Protein AF-A0A9D4NFC8-F1 (afdb_monomer_lite)

pLDDT: mean 81.32, std 7.31, range [50.03, 90.5]

Secondary structure (DSSP, 8-state):
--HHHHHHHHHHHTHHHHHHHHS--PPPPPHHHHHHH----PPPTTSHHHHHHHHHHHHHHHHHHHHHT-

Radius of gyration: 22.25 Å; chains: 1; bounding box: 51×19×51 Å

Structure (mmCIF, N/CA/C/O backbone):
data_AF-A0A9D4NFC8-F1
#
_entry.id   AF-A0A9D4NFC8-F1
#
loop_
_atom_site.group_PDB
_atom_site.id
_atom_site.type_symbol
_atom_site.label_atom_id
_atom_site.label_alt_id
_atom_site.label_comp_id
_atom_site.label_asym_id
_atom_site.label_entity_id
_atom_site.label_seq_id
_atom_site.pdbx_PDB_ins_code
_atom_site.Cartn_x
_atom_site.Cartn_y
_atom_site.Cartn_z
_atom_site.occupancy
_atom_site.B_iso_or_equiv
_atom_site.auth_seq_id
_atom_site.auth_comp_id
_atom_site.auth_asym_id
_atom_site.auth_atom_id
_atom_site.pdbx_PDB_model_num
ATOM 1 N N . MET A 1 1 ? -37.994 5.314 24.908 1.00 54.69 1 MET A N 1
ATOM 2 C CA . MET A 1 1 ? -36.597 4.981 25.253 1.00 54.69 1 MET A CA 1
ATOM 3 C C . MET A 1 1 ? -35.767 5.519 24.103 1.00 54.69 1 MET A C 1
ATOM 5 O O . MET A 1 1 ? -36.053 5.136 22.982 1.00 54.69 1 MET A O 1
ATOM 9 N N . ASN A 1 2 ? -34.919 6.525 24.333 1.00 66.31 2 ASN A N 1
ATOM 10 C CA . ASN A 1 2 ? -34.242 7.242 23.245 1.00 66.31 2 ASN A CA 1
ATOM 11 C C . ASN A 1 2 ? -33.193 6.341 22.584 1.00 66.31 2 ASN A C 1
ATOM 13 O O . ASN A 1 2 ? -32.342 5.802 23.290 1.00 66.31 2 ASN A O 1
ATOM 17 N N . ASP A 1 3 ? -33.223 6.233 21.256 1.00 71.44 3 ASP A N 1
ATOM 18 C CA . ASP A 1 3 ? -32.332 5.374 20.453 1.00 71.44 3 ASP A CA 1
ATOM 19 C C . ASP A 1 3 ? -30.837 5.611 20.722 1.00 71.44 3 ASP A C 1
ATOM 21 O O . ASP A 1 3 ? -30.025 4.695 20.639 1.00 71.44 3 ASP A O 1
ATOM 25 N N . VAL A 1 4 ? -30.472 6.830 21.128 1.00 72.44 4 VAL A N 1
ATOM 26 C CA . VAL A 1 4 ? -29.095 7.200 21.497 1.00 72.44 4 VAL A CA 1
ATOM 27 C C . VAL A 1 4 ? -28.591 6.412 22.709 1.00 72.44 4 VAL A C 1
ATOM 29 O O . VAL A 1 4 ? -27.433 6.001 22.739 1.00 72.44 4 VAL A O 1
ATOM 32 N N . ASN A 1 5 ? -29.457 6.155 23.693 1.00 77.44 5 ASN A N 1
ATOM 33 C CA . ASN A 1 5 ? -29.074 5.378 24.872 1.00 77.44 5 ASN A CA 1
ATOM 34 C C . ASN A 1 5 ? -28.877 3.904 24.506 1.00 77.44 5 ASN A C 1
ATOM 36 O O . ASN A 1 5 ? -27.928 3.285 24.973 1.00 77.44 5 ASN A O 1
ATOM 40 N N . LEU A 1 6 ? -29.709 3.378 23.601 1.00 79.19 6 LEU A N 1
ATOM 41 C CA . LEU A 1 6 ? -29.576 2.012 23.097 1.00 79.19 6 LEU A CA 1
ATOM 42 C C . LEU A 1 6 ? -28.261 1.829 22.325 1.00 79.19 6 L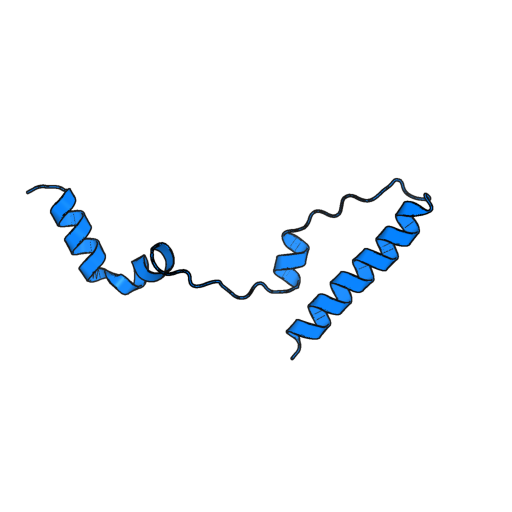EU A C 1
ATOM 44 O O . LEU A 1 6 ? -27.550 0.852 22.540 1.00 79.19 6 LEU A O 1
ATOM 48 N N . ALA A 1 7 ? -27.903 2.788 21.467 1.00 79.00 7 ALA A N 1
ATOM 49 C CA . ALA A 1 7 ? -26.641 2.762 20.730 1.00 79.00 7 ALA A CA 1
ATOM 50 C C . ALA A 1 7 ? -25.426 2.804 21.670 1.00 79.00 7 ALA A C 1
ATOM 52 O O . ALA A 1 7 ? -24.463 2.066 21.475 1.00 79.00 7 ALA A O 1
ATOM 53 N N . TRP A 1 8 ? -25.479 3.629 22.717 1.00 81.62 8 TRP A N 1
ATOM 54 C CA . TRP A 1 8 ? -24.402 3.715 23.702 1.00 81.62 8 TRP A CA 1
ATOM 55 C C . TRP A 1 8 ? -24.247 2.432 24.528 1.00 81.62 8 TRP A C 1
ATOM 57 O O . TRP A 1 8 ? -23.125 1.972 24.754 1.00 81.62 8 TRP A O 1
ATOM 67 N N . ASP A 1 9 ? -25.358 1.819 24.932 1.00 87.75 9 ASP A N 1
ATOM 68 C CA . ASP A 1 9 ? -25.350 0.547 25.659 1.00 87.75 9 ASP A CA 1
ATOM 69 C C . ASP A 1 9 ? -24.837 -0.610 24.779 1.00 87.75 9 ASP A C 1
ATOM 71 O O . ASP A 1 9 ? -24.104 -1.478 25.261 1.00 87.75 9 ASP A O 1
ATOM 75 N N . MET A 1 10 ? -25.126 -0.582 23.473 1.00 84.06 10 MET A N 1
ATOM 76 C CA . MET A 1 10 ? -24.569 -1.520 22.488 1.00 84.06 10 MET A CA 1
ATOM 77 C C . MET A 1 10 ? -23.059 -1.348 22.297 1.00 84.06 10 MET A C 1
ATOM 79 O O . MET A 1 10 ? -22.337 -2.342 22.264 1.00 84.06 10 MET A O 1
ATOM 83 N N . VAL A 1 11 ? -22.562 -0.108 22.224 1.00 84.75 11 VAL A N 1
ATOM 84 C CA . VAL A 1 11 ? -21.117 0.167 22.121 1.00 84.75 11 VAL A CA 1
ATOM 85 C C . VAL A 1 11 ? -20.373 -0.349 23.350 1.00 84.75 11 VAL A C 1
ATOM 87 O O . VAL A 1 11 ? -19.314 -0.951 23.218 1.00 84.75 11 VAL A O 1
ATOM 90 N N . LYS A 1 12 ? -20.938 -0.172 24.549 1.00 84.19 12 LYS A N 1
ATOM 91 C CA . LYS A 1 12 ? -20.340 -0.690 25.788 1.00 84.19 12 LYS A CA 1
ATOM 92 C C . LYS A 1 12 ? -20.333 -2.213 25.863 1.00 84.19 12 LYS A C 1
ATOM 94 O O . LYS A 1 12 ? -19.385 -2.781 26.395 1.00 84.19 12 LYS A O 1
ATOM 99 N N . SER A 1 13 ? -21.390 -2.855 25.370 1.00 90.50 13 SER A N 1
ATOM 100 C CA . SER A 1 13 ? -21.549 -4.315 25.435 1.00 90.50 13 SER A CA 1
ATOM 101 C C . SER A 1 13 ? -20.679 -5.062 24.422 1.00 90.50 13 SER A C 1
ATOM 103 O O . SER A 1 13 ? -20.475 -6.261 24.579 1.00 90.50 13 SER A O 1
ATOM 105 N N . HIS A 1 14 ? -20.179 -4.357 23.405 1.00 87.06 14 HIS A N 1
ATOM 106 C CA . HIS A 1 14 ? -19.362 -4.899 22.319 1.00 87.06 14 HIS A CA 1
ATOM 107 C C . HIS A 1 14 ? -18.123 -4.037 22.061 1.00 87.06 14 HIS A C 1
ATOM 109 O O . HIS A 1 14 ? -17.747 -3.805 20.909 1.00 87.06 14 HIS A O 1
ATOM 115 N N . ALA A 1 15 ? -17.528 -3.492 23.124 1.00 82.94 15 ALA A N 1
ATOM 116 C CA . ALA A 1 15 ? -16.448 -2.515 23.029 1.00 82.94 15 ALA A CA 1
ATOM 117 C C . ALA A 1 15 ? -15.288 -3.001 22.141 1.00 82.94 15 ALA A C 1
ATOM 119 O O . ALA A 1 15 ? -14.732 -2.211 21.384 1.00 82.94 15 ALA A O 1
ATOM 120 N N . GLU A 1 16 ? -14.994 -4.300 22.156 1.00 82.69 16 GLU A N 1
ATOM 121 C CA . GLU A 1 16 ? -13.983 -4.967 21.331 1.00 82.69 16 GLU A CA 1
ATOM 122 C C . GLU A 1 16 ? -14.248 -4.879 19.818 1.00 82.69 16 GLU A C 1
ATOM 124 O O . GLU A 1 16 ? -13.314 -4.800 19.026 1.00 82.69 16 GLU A O 1
ATOM 129 N N . LEU A 1 17 ? -15.514 -4.855 19.388 1.00 83.44 17 LEU A N 1
ATOM 130 C CA . LEU A 1 17 ? -15.871 -4.714 17.970 1.00 83.44 17 LEU A CA 1
ATOM 131 C C . LEU A 1 17 ? -15.756 -3.264 17.495 1.00 83.44 17 LEU A C 1
ATOM 133 O O . LEU A 1 17 ? -15.542 -3.005 16.310 1.00 83.44 17 LEU A O 1
ATOM 137 N N . PHE A 1 18 ? -15.919 -2.318 18.418 1.00 80.25 18 PHE A N 1
ATOM 138 C CA . PHE A 1 18 ? -15.820 -0.887 18.152 1.00 80.25 18 PHE A CA 1
ATOM 139 C C . PHE A 1 18 ? -14.403 -0.347 18.347 1.00 80.25 18 PHE A C 1
ATOM 141 O O . PHE A 1 18 ? -14.078 0.710 17.807 1.00 80.25 18 PHE A O 1
ATOM 148 N N . GLU A 1 19 ? -13.549 -1.063 19.075 1.00 79.44 19 GLU A N 1
ATOM 149 C CA . GLU A 1 19 ? -12.164 -0.683 19.335 1.00 79.44 19 GLU A CA 1
ATOM 150 C C . GLU A 1 19 ? -11.400 -0.317 18.047 1.00 79.44 19 GLU A C 1
ATO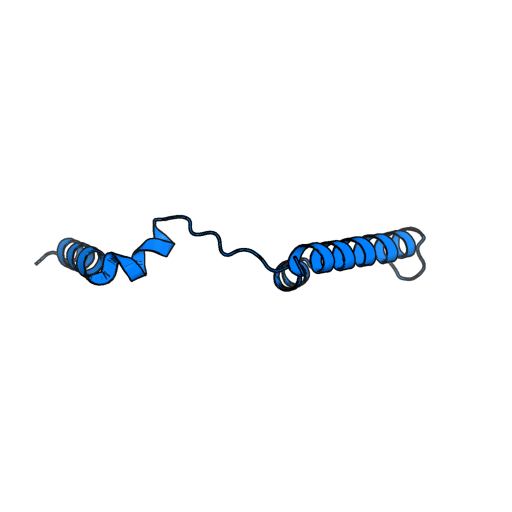M 152 O O . GLU A 1 19 ? -10.827 0.768 18.021 1.00 79.44 19 GLU A O 1
ATOM 157 N N . PRO A 1 20 ? -11.459 -1.069 16.928 1.00 78.94 20 PRO A N 1
ATOM 158 C CA . PRO A 1 20 ? -10.762 -0.679 15.697 1.00 78.94 20 PRO A CA 1
ATOM 159 C C . PRO A 1 20 ? -11.283 0.613 15.043 1.00 78.94 20 PRO A C 1
ATOM 161 O O . PRO A 1 20 ? -10.582 1.220 14.236 1.00 78.94 20 PRO A O 1
ATOM 164 N N . LEU A 1 21 ? -12.518 1.029 15.350 1.00 78.19 21 LEU A N 1
ATOM 165 C CA . LEU A 1 21 ? -13.131 2.246 14.803 1.00 78.19 21 LEU A CA 1
ATOM 166 C C . LEU A 1 21 ? -12.706 3.503 15.571 1.00 78.19 21 LEU A C 1
ATOM 168 O O . LEU A 1 21 ? -12.654 4.586 14.990 1.00 78.19 21 LEU A O 1
ATOM 172 N N . PHE A 1 22 ? -12.424 3.367 16.869 1.00 79.06 22 PHE A N 1
ATOM 173 C CA . PHE A 1 22 ? -12.071 4.482 17.757 1.00 79.06 22 PHE A CA 1
ATOM 174 C C . PHE A 1 22 ? -10.584 4.521 18.118 1.00 79.06 22 PHE A C 1
ATOM 176 O O . PHE A 1 22 ? -10.042 5.590 18.400 1.00 79.06 22 PHE A O 1
ATOM 183 N N . CYS A 1 23 ? -9.919 3.372 18.089 1.00 78.94 23 CYS A N 1
ATOM 184 C CA . CYS A 1 23 ? -8.501 3.213 18.347 1.00 78.94 23 CYS A CA 1
ATOM 185 C C . CYS A 1 23 ? -7.807 2.845 17.039 1.00 78.94 23 CYS A C 1
ATOM 187 O O . CYS A 1 23 ? -8.120 1.833 16.409 1.00 78.94 23 CYS A O 1
ATOM 189 N N . PHE A 1 24 ? -6.838 3.669 16.638 1.00 74.88 24 PHE A N 1
ATOM 190 C CA . PHE A 1 24 ? -6.015 3.397 15.468 1.00 74.88 24 PHE A CA 1
ATOM 191 C C . PHE A 1 24 ? -5.162 2.150 15.721 1.00 74.88 24 PHE A C 1
ATOM 193 O O . PHE A 1 24 ? -4.148 2.210 16.413 1.00 74.88 24 PHE A O 1
ATOM 200 N N . HIS A 1 25 ? -5.591 1.031 15.143 1.00 70.88 25 HIS A N 1
ATOM 201 C CA . HIS A 1 25 ? -4.840 -0.215 15.068 1.00 70.88 25 HIS A CA 1
ATOM 202 C C . HIS A 1 25 ? -4.369 -0.392 13.624 1.00 70.88 25 HIS A C 1
ATOM 204 O O . HIS A 1 25 ? -5.048 -1.058 12.838 1.00 70.88 25 HIS A O 1
ATOM 210 N N . PRO A 1 26 ? -3.264 0.261 13.220 1.00 71.81 26 PRO A N 1
ATOM 211 C CA . PRO A 1 26 ? -2.753 0.099 11.874 1.00 71.81 26 PRO A CA 1
ATOM 212 C C . PRO A 1 26 ? -2.381 -1.365 11.689 1.00 71.81 26 PRO A C 1
ATOM 214 O O . PRO A 1 26 ? -1.492 -1.884 12.361 1.00 71.81 26 PRO A O 1
ATOM 217 N N . LYS A 1 27 ? -3.076 -2.031 10.770 1.00 76.12 27 LYS A N 1
ATOM 218 C CA . LYS A 1 27 ? -2.612 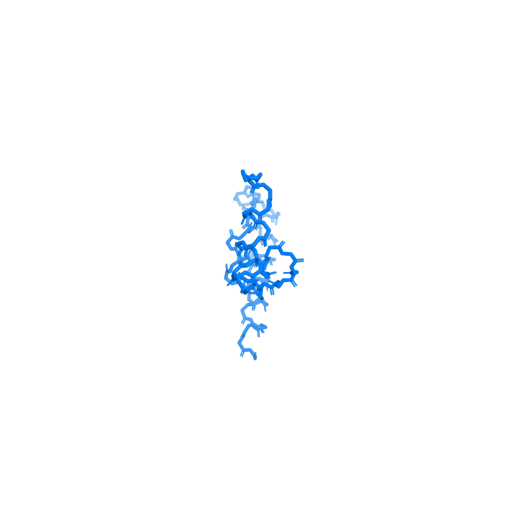-3.310 10.257 1.00 76.12 27 LYS A CA 1
ATOM 219 C C . LYS A 1 27 ? -1.266 -3.058 9.576 1.00 76.12 27 LYS A C 1
ATOM 221 O O . LYS A 1 27 ? -1.162 -2.138 8.762 1.00 76.12 27 LYS A O 1
ATOM 226 N N . GLU A 1 28 ? -0.258 -3.860 9.904 1.00 80.81 28 GLU A N 1
ATOM 227 C CA . GLU A 1 28 ? 0.991 -3.854 9.147 1.00 80.81 28 GLU A CA 1
ATOM 228 C C . GLU A 1 28 ? 0.680 -4.179 7.684 1.00 80.81 28 GLU A C 1
ATOM 230 O O . GLU A 1 28 ? 0.033 -5.183 7.376 1.00 80.81 28 GLU A O 1
ATOM 235 N N . ILE A 1 29 ? 1.070 -3.269 6.793 1.00 80.00 29 ILE A N 1
ATOM 236 C CA . ILE A 1 29 ? 0.867 -3.433 5.359 1.00 80.00 29 ILE A CA 1
ATOM 237 C C . ILE A 1 29 ? 1.958 -4.367 4.859 1.00 80.00 29 ILE A C 1
ATOM 239 O O . ILE A 1 29 ? 3.144 -4.060 4.990 1.00 80.00 29 ILE A O 1
ATOM 243 N N . THR A 1 30 ? 1.545 -5.479 4.263 1.00 84.94 30 THR A N 1
ATOM 244 C CA . THR A 1 30 ? 2.475 -6.359 3.552 1.00 84.94 30 THR A CA 1
ATOM 245 C C . THR A 1 30 ? 3.009 -5.656 2.299 1.00 84.94 30 THR A C 1
ATOM 247 O O . THR A 1 30 ? 2.313 -4.867 1.663 1.00 84.94 30 THR A O 1
ATOM 250 N N . GLY A 1 31 ? 4.240 -5.935 1.902 1.00 81.56 31 GLY A N 1
ATOM 251 C CA . GLY A 1 31 ? 4.844 -5.588 0.623 1.00 81.56 31 GLY A CA 1
ATOM 252 C C . GLY A 1 31 ? 3.958 -5.993 -0.552 1.00 81.56 31 GLY A C 1
ATOM 253 O O . GLY A 1 31 ? 3.792 -5.198 -1.474 1.00 81.56 31 GLY A O 1
ATOM 254 N N . GLU A 1 32 ? 3.292 -7.151 -0.488 1.00 81.56 32 GLU A N 1
ATOM 255 C CA . GLU A 1 32 ? 2.293 -7.539 -1.494 1.00 81.56 32 GLU A CA 1
ATOM 256 C C . GLU A 1 32 ? 1.087 -6.579 -1.526 1.00 81.56 32 GLU A C 1
ATOM 258 O O . GLU A 1 32 ? 0.672 -6.137 -2.601 1.00 81.56 32 GLU A O 1
ATOM 263 N N . GLU A 1 33 ? 0.527 -6.214 -0.368 1.00 83.81 33 GLU A N 1
ATOM 264 C CA . GLU A 1 33 ? -0.543 -5.211 -0.285 1.00 83.81 33 GLU A CA 1
ATOM 265 C C . GLU A 1 33 ? -0.064 -3.835 -0.763 1.00 83.81 33 GLU A C 1
ATOM 267 O O . GLU A 1 33 ? -0.793 -3.157 -1.486 1.00 83.81 33 GLU A O 1
ATOM 272 N N . MET A 1 34 ? 1.171 -3.448 -0.444 1.00 82.94 34 MET A N 1
ATOM 273 C CA . MET A 1 34 ? 1.790 -2.215 -0.925 1.00 82.94 34 MET A CA 1
ATOM 274 C C . MET A 1 34 ? 1.875 -2.191 -2.451 1.00 82.94 34 MET A C 1
ATOM 276 O O . MET A 1 34 ? 1.468 -1.214 -3.070 1.00 82.94 34 MET A O 1
ATOM 280 N N . ILE A 1 35 ? 2.336 -3.273 -3.078 1.00 83.44 35 ILE A N 1
ATOM 281 C CA . ILE A 1 35 ? 2.407 -3.374 -4.543 1.00 83.44 35 ILE A CA 1
ATOM 282 C C . ILE A 1 35 ? 1.007 -3.243 -5.154 1.00 83.44 35 ILE A C 1
ATOM 284 O O . ILE A 1 35 ? 0.819 -2.517 -6.127 1.00 83.44 35 ILE A O 1
ATOM 288 N N . ARG A 1 36 ? -0.007 -3.880 -4.553 1.00 83.88 36 ARG A N 1
ATOM 289 C CA . ARG A 1 36 ? -1.400 -3.809 -5.032 1.00 83.88 36 ARG A CA 1
ATOM 290 C C . ARG A 1 36 ? -2.025 -2.420 -4.887 1.00 83.88 36 ARG A C 1
ATOM 292 O O . ARG A 1 36 ? -2.887 -2.063 -5.689 1.00 83.88 36 ARG A O 1
ATOM 299 N N . LEU A 1 37 ? -1.623 -1.647 -3.878 1.00 85.12 37 LEU A N 1
ATOM 300 C CA . LEU A 1 37 ? -2.120 -0.286 -3.654 1.00 85.12 37 LEU A CA 1
ATOM 301 C C . LEU A 1 37 ? -1.581 0.715 -4.686 1.00 85.12 37 LEU A C 1
ATOM 303 O O . LEU A 1 37 ? -2.217 1.741 -4.934 1.00 85.12 37 LEU A O 1
ATOM 307 N N . PHE A 1 38 ? -0.437 0.423 -5.306 1.00 81.06 38 PHE A N 1
ATOM 308 C CA . PHE A 1 38 ? 0.225 1.331 -6.234 1.00 81.06 38 PHE A CA 1
ATOM 309 C C . PHE A 1 38 ? 0.005 0.891 -7.677 1.00 81.06 38 PHE A C 1
ATOM 311 O O . PHE A 1 38 ? 0.505 -0.126 -8.146 1.00 81.06 38 PHE A O 1
ATOM 318 N N . LYS A 1 39 ? -0.716 1.718 -8.436 1.00 79.56 39 LYS A N 1
ATOM 319 C CA . LYS A 1 39 ? -0.784 1.568 -9.888 1.00 79.56 39 LYS A CA 1
ATOM 320 C C . LYS A 1 39 ? 0.439 2.233 -10.522 1.00 79.56 39 LYS A C 1
ATOM 322 O O . LYS A 1 39 ? 0.479 3.458 -10.634 1.00 79.56 39 LYS A O 1
ATOM 327 N N . MET A 1 40 ? 1.405 1.430 -10.966 1.00 81.75 40 MET A N 1
ATOM 328 C CA . MET A 1 40 ? 2.557 1.920 -11.729 1.00 81.75 40 MET A CA 1
ATOM 329 C C . MET A 1 40 ? 2.095 2.477 -13.082 1.00 81.75 40 MET A C 1
ATOM 331 O O . MET A 1 40 ? 1.547 1.752 -13.916 1.00 81.75 40 MET A O 1
ATOM 335 N N . ASN A 1 41 ? 2.304 3.775 -13.301 1.00 83.12 41 ASN A N 1
ATOM 336 C CA . ASN A 1 41 ? 2.061 4.416 -14.590 1.00 83.12 41 ASN A CA 1
ATOM 337 C C . ASN A 1 41 ? 3.391 4.534 -15.315 1.00 83.12 41 ASN A C 1
ATOM 339 O O . ASN A 1 41 ? 4.175 5.434 -15.033 1.00 83.12 41 ASN A O 1
ATOM 343 N N . TYR A 1 42 ? 3.633 3.602 -16.222 1.00 86.44 42 TYR A N 1
ATOM 344 C CA . TYR A 1 42 ? 4.861 3.597 -16.988 1.00 86.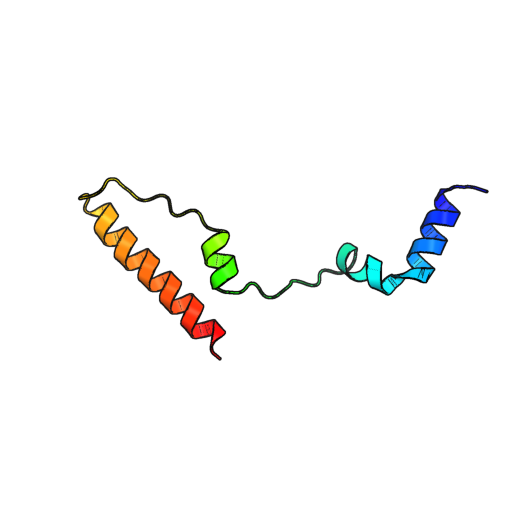44 42 TYR A CA 1
ATOM 345 C C . TYR A 1 42 ? 4.792 4.526 -18.197 1.00 86.44 42 TYR A C 1
ATOM 347 O O . TYR A 1 42 ? 3.743 4.685 -18.832 1.00 86.44 42 TYR A O 1
ATOM 355 N N . SER A 1 43 ? 5.953 5.043 -18.564 1.00 89.25 43 SER A N 1
ATOM 356 C CA . SER A 1 43 ? 6.222 5.707 -19.826 1.00 89.25 43 SER A CA 1
ATOM 357 C C . SER A 1 43 ? 6.083 4.754 -21.019 1.00 89.25 43 SER A C 1
ATOM 359 O O . SER A 1 43 ? 6.003 3.526 -20.889 1.00 89.25 43 SER A O 1
ATOM 361 N N . LEU A 1 44 ? 6.034 5.338 -22.220 1.00 89.12 44 LEU A N 1
ATOM 362 C CA . LEU A 1 44 ? 5.920 4.592 -23.474 1.00 89.12 44 LEU A CA 1
ATOM 363 C C . LEU A 1 44 ? 7.037 3.552 -23.614 1.00 89.12 44 LEU A C 1
ATOM 365 O O . LEU A 1 44 ? 8.205 3.820 -23.336 1.00 89.12 44 LEU A O 1
ATOM 369 N N . VAL A 1 45 ? 6.672 2.369 -24.108 1.00 85.69 45 VAL A N 1
ATOM 370 C CA . VAL A 1 45 ? 7.620 1.276 -24.339 1.00 85.69 45 VAL A CA 1
ATOM 371 C C . VAL A 1 45 ? 8.727 1.738 -25.289 1.00 85.69 45 VAL A C 1
ATOM 373 O O . VAL A 1 45 ? 8.449 2.217 -26.387 1.00 85.69 45 VAL A O 1
ATOM 376 N N . GLY A 1 46 ? 9.982 1.583 -24.859 1.00 79.56 46 GLY A N 1
ATOM 377 C CA . GLY A 1 46 ? 11.167 1.966 -25.629 1.00 79.56 46 GLY A CA 1
ATOM 378 C C . GLY A 1 46 ? 11.700 3.376 -25.359 1.00 79.56 46 GLY A C 1
ATOM 379 O O . GLY A 1 46 ? 12.711 3.742 -25.954 1.00 79.56 46 GLY A O 1
ATOM 380 N N . SER A 1 47 ? 11.079 4.166 -24.473 1.00 85.81 47 SER A N 1
ATOM 381 C CA . SER A 1 47 ? 11.703 5.403 -23.989 1.00 85.81 47 SER A CA 1
ATOM 382 C C . SER A 1 47 ? 12.834 5.103 -22.996 1.00 85.81 47 SER A C 1
ATOM 384 O O . SER A 1 47 ? 12.834 4.076 -22.314 1.00 85.81 47 SER A O 1
ATOM 386 N N . ASN A 1 48 ? 13.795 6.023 -22.880 1.00 82.75 48 ASN A N 1
ATOM 387 C CA . ASN A 1 48 ? 14.821 5.942 -21.834 1.00 82.75 48 ASN A CA 1
ATOM 388 C C . ASN A 1 48 ? 14.187 5.956 -20.433 1.00 82.75 48 ASN A C 1
ATOM 390 O O . ASN A 1 48 ? 14.653 5.252 -19.540 1.00 82.75 48 ASN A O 1
ATOM 394 N N . ASP A 1 49 ? 13.092 6.702 -20.273 1.00 85.12 49 ASP A N 1
ATOM 395 C CA . ASP A 1 49 ? 12.334 6.766 -19.024 1.00 85.12 49 ASP A CA 1
ATOM 396 C C . ASP A 1 49 ? 11.744 5.400 -18.665 1.00 85.12 49 ASP A C 1
ATOM 398 O O . ASP A 1 49 ? 11.846 4.975 -17.519 1.00 85.12 49 ASP A O 1
ATOM 402 N N . ARG A 1 50 ? 11.244 4.641 -19.651 1.00 87.19 50 ARG A N 1
ATOM 403 C CA . ARG A 1 50 ? 10.715 3.293 -19.427 1.00 87.19 50 ARG A CA 1
ATOM 404 C C . ARG A 1 50 ? 11.776 2.328 -18.896 1.00 87.19 50 ARG A C 1
ATOM 406 O O . ARG A 1 50 ? 11.493 1.552 -17.989 1.00 87.19 50 ARG A O 1
ATOM 413 N N . ALA A 1 51 ? 12.996 2.382 -19.430 1.00 84.06 51 ALA A N 1
ATOM 414 C CA . ALA A 1 51 ? 14.086 1.527 -18.956 1.00 84.06 51 ALA A CA 1
ATOM 415 C C . ALA A 1 51 ? 14.487 1.853 -17.505 1.00 84.06 51 ALA A C 1
ATOM 417 O O . ALA A 1 51 ? 14.765 0.947 -16.719 1.00 84.06 51 ALA A O 1
ATOM 418 N N . LEU A 1 52 ? 14.495 3.139 -17.139 1.00 87.25 52 LEU A N 1
ATOM 419 C CA . LEU A 1 52 ? 14.766 3.575 -15.767 1.00 87.25 52 LEU A CA 1
ATOM 420 C C . LEU A 1 52 ? 13.636 3.181 -14.810 1.00 87.25 52 LEU A C 1
ATOM 422 O O . LEU A 1 52 ? 13.907 2.724 -13.697 1.00 87.25 52 LEU A O 1
ATOM 426 N N . GLU A 1 53 ? 12.384 3.327 -15.239 1.00 87.69 53 GLU A N 1
ATOM 427 C CA . GLU A 1 53 ? 11.206 2.915 -14.476 1.00 87.69 53 GLU A CA 1
ATOM 428 C C . GLU A 1 53 ? 11.223 1.414 -14.197 1.00 87.69 53 GLU A C 1
ATOM 430 O O . GLU A 1 53 ? 11.048 1.022 -13.050 1.00 87.69 53 GLU A O 1
ATOM 435 N N . ASP A 1 54 ? 11.499 0.575 -15.199 1.00 86.44 54 ASP A N 1
ATOM 436 C CA . ASP A 1 54 ? 11.521 -0.882 -15.026 1.00 86.44 54 ASP A CA 1
ATOM 437 C C . ASP A 1 54 ? 12.553 -1.305 -13.965 1.00 86.44 54 ASP A C 1
ATOM 439 O O . ASP A 1 54 ? 12.237 -2.082 -13.063 1.00 86.44 54 ASP A O 1
ATOM 443 N N . VAL A 1 55 ? 13.762 -0.735 -14.000 1.00 88.44 55 VAL A N 1
ATOM 444 C CA . VAL A 1 55 ? 14.796 -0.998 -12.982 1.00 88.44 55 VAL A CA 1
ATOM 445 C C . VAL A 1 55 ? 14.376 -0.480 -11.604 1.00 88.44 55 VAL A C 1
ATOM 447 O O . VAL A 1 55 ? 14.570 -1.165 -10.599 1.00 88.44 55 VAL A O 1
ATOM 450 N N . SER A 1 56 ? 13.790 0.717 -11.541 1.00 86.88 56 SER A N 1
ATOM 451 C CA . SER A 1 56 ? 13.391 1.343 -10.275 1.00 86.88 56 SER A CA 1
ATOM 452 C C . SER A 1 56 ? 12.248 0.585 -9.601 1.00 86.88 56 SER A C 1
ATOM 454 O O . SER A 1 56 ? 12.299 0.347 -8.396 1.00 86.88 56 SER A O 1
ATOM 456 N N . VAL A 1 57 ? 11.240 0.173 -10.375 1.00 87.00 57 VAL A N 1
ATOM 457 C CA . VAL A 1 57 ? 10.091 -0.600 -9.891 1.00 87.00 57 VAL A CA 1
ATOM 458 C C . VAL A 1 57 ? 10.540 -1.957 -9.365 1.00 87.00 57 VAL A C 1
ATOM 460 O O . VAL A 1 57 ? 10.239 -2.283 -8.219 1.00 87.00 57 VAL A O 1
ATOM 463 N N . LEU A 1 58 ? 11.331 -2.700 -10.145 1.00 86.69 58 LEU A N 1
ATOM 464 C CA . LEU A 1 58 ? 11.863 -3.996 -9.717 1.00 86.69 58 LEU A CA 1
ATOM 465 C C . LEU A 1 58 ? 12.702 -3.877 -8.436 1.00 86.69 58 LEU A C 1
ATOM 467 O O . LEU A 1 58 ? 12.619 -4.732 -7.556 1.00 86.69 58 LEU A O 1
ATOM 471 N N . GLY A 1 59 ? 13.493 -2.807 -8.308 1.00 87.50 59 GLY A N 1
ATOM 472 C CA . GLY A 1 59 ? 14.277 -2.539 -7.103 1.00 87.50 59 GLY A CA 1
ATOM 473 C C . GLY A 1 59 ? 13.410 -2.312 -5.863 1.00 87.50 59 GLY A C 1
ATOM 474 O O . GLY A 1 59 ? 13.698 -2.868 -4.802 1.00 87.50 59 GLY A O 1
ATOM 475 N N . TRP A 1 60 ? 12.331 -1.537 -5.993 1.00 87.94 60 TRP A N 1
ATOM 476 C CA . TRP A 1 60 ? 11.377 -1.311 -4.905 1.00 87.94 60 TRP A CA 1
ATOM 477 C C . TRP A 1 60 ? 10.625 -2.586 -4.512 1.00 87.94 60 TRP A C 1
ATOM 479 O O . TRP A 1 60 ? 10.513 -2.872 -3.322 1.00 87.94 60 TRP A O 1
ATOM 489 N N . GLU A 1 61 ? 10.159 -3.377 -5.480 1.00 86.69 61 GLU A N 1
ATOM 490 C CA . GLU A 1 61 ? 9.483 -4.657 -5.217 1.00 86.69 61 GLU A CA 1
ATOM 491 C C . GLU A 1 61 ? 10.400 -5.639 -4.478 1.00 86.69 61 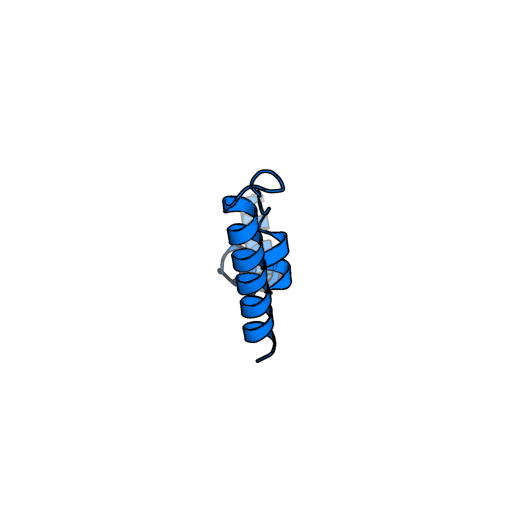GLU A C 1
ATOM 493 O O . GLU A 1 61 ? 10.007 -6.214 -3.461 1.00 86.69 61 GLU A O 1
ATOM 498 N N . ALA A 1 62 ? 11.649 -5.779 -4.933 1.00 86.31 62 ALA A N 1
ATOM 499 C CA . ALA A 1 62 ? 12.640 -6.635 -4.286 1.00 86.31 62 ALA A CA 1
ATOM 500 C C . ALA A 1 62 ? 12.973 -6.161 -2.862 1.00 86.31 62 ALA A C 1
ATOM 502 O O . ALA A 1 62 ? 13.131 -6.977 -1.952 1.00 86.31 62 ALA A O 1
ATOM 503 N N . PHE A 1 63 ? 13.058 -4.844 -2.649 1.00 86.69 63 PHE A N 1
ATOM 504 C CA . PHE A 1 63 ? 13.271 -4.279 -1.321 1.00 86.69 63 PHE A CA 1
ATOM 505 C C . PHE A 1 63 ? 12.111 -4.603 -0.375 1.00 86.69 63 PHE A C 1
ATOM 507 O O . PHE A 1 63 ? 12.361 -5.107 0.720 1.00 86.69 63 PHE A O 1
ATOM 514 N N . LEU A 1 64 ? 10.864 -4.379 -0.805 1.00 85.12 64 LEU A N 1
ATOM 515 C CA . LEU A 1 64 ? 9.669 -4.681 -0.011 1.00 85.12 64 LEU A CA 1
ATOM 516 C C . LEU A 1 64 ? 9.622 -6.161 0.393 1.00 85.12 64 LEU A C 1
ATOM 518 O O . LEU A 1 64 ? 9.466 -6.467 1.570 1.00 85.12 64 LEU A O 1
ATOM 522 N N . GLN A 1 65 ? 9.884 -7.077 -0.538 1.00 82.75 65 GLN A N 1
ATOM 523 C CA . GLN A 1 65 ? 9.944 -8.511 -0.229 1.00 82.75 65 GLN A CA 1
ATOM 524 C C . GLN A 1 65 ? 11.072 -8.859 0.759 1.00 82.75 65 GLN A C 1
ATOM 526 O O . GLN A 1 65 ? 10.923 -9.745 1.600 1.00 82.75 65 GLN A O 1
ATOM 531 N N . SER A 1 66 ? 12.210 -8.159 0.689 1.00 83.56 66 SER A N 1
ATOM 532 C CA . SER A 1 66 ? 13.360 -8.425 1.564 1.00 83.56 66 SER A CA 1
ATOM 533 C C . SER A 1 66 ? 13.138 -8.024 3.026 1.00 83.56 66 SER A C 1
ATOM 535 O O . SER A 1 66 ? 13.759 -8.610 3.916 1.00 83.56 66 SER A O 1
ATOM 537 N N . ILE A 1 67 ? 12.288 -7.024 3.279 1.00 81.25 67 ILE A N 1
ATOM 538 C CA . ILE A 1 67 ? 11.994 -6.542 4.635 1.00 81.25 67 ILE A CA 1
ATOM 539 C C . ILE A 1 67 ? 10.852 -7.320 5.294 1.00 81.25 67 ILE A C 1
ATOM 541 O O . ILE A 1 67 ? 10.827 -7.393 6.515 1.00 81.25 67 ILE A O 1
ATOM 545 N N . GLU A 1 68 ? 9.961 -7.937 4.515 1.00 74.69 68 GLU A N 1
ATOM 546 C CA . GLU A 1 68 ? 8.890 -8.803 5.031 1.00 74.69 68 GLU A CA 1
ATOM 547 C C . GLU A 1 68 ? 9.368 -10.190 5.466 1.00 74.69 68 GLU A C 1
ATOM 549 O O . GLU A 1 68 ? 8.755 -10.820 6.321 1.00 74.69 68 GLU A O 1
ATOM 554 N N . GLY A 1 69 ? 10.452 -10.692 4.873 1.00 62.72 69 GLY A N 1
ATOM 555 C CA . GLY A 1 69 ? 11.019 -12.001 5.206 1.00 62.72 69 GLY A CA 1
ATOM 556 C C . GLY A 1 69 ? 11.884 -12.031 6.474 1.00 62.72 69 GLY A C 1
ATOM 557 O O . GLY A 1 69 ? 12.672 -1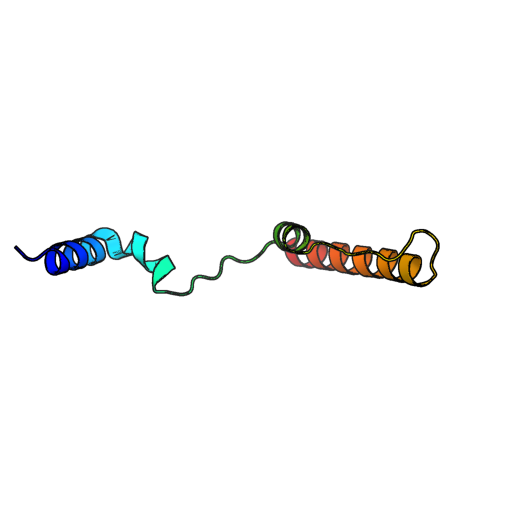2.968 6.616 1.00 62.72 69 GLY A O 1
ATOM 558 N N . ARG A 1 70 ? 11.813 -11.010 7.341 1.00 50.03 70 ARG A N 1
ATOM 559 C CA . ARG A 1 70 ? 12.617 -10.874 8.570 1.00 50.03 70 ARG A CA 1
ATOM 560 C C . ARG A 1 70 ? 11.792 -10.998 9.839 1.00 50.03 70 ARG A C 1
ATOM 562 O O . ARG A 1 70 ? 10.703 -10.398 9.890 1.00 50.03 70 ARG A O 1
#

Organism: Dreissena polymorpha (NCBI:txid45954)

Foldseek 3Di:
DDVVVVVVVVCVVPVVVCCVVVPPPDDPQQLVNVVVVDDDDADDPPDPRNVVSVVVVVVSSVVRVVVVVD

Sequence (70 aa):
MNDVNLAWDMVKSHAELFEPLFCFHPKEITGEEMIRLFKMNYSLVGSNDRALEDVSVLGWEAFLQSIEGR